Protein AF-A0A934B5C8-F1 (afdb_monomer_lite)

Sequence (160 aa):
MQNVRDNTGFSLVELMMVIVLINILAAVGITVYVGVQEKARRAGMTEIAVGSKSELQHWLQSSLSSNKNLREIDTNLNGNVEGSDAENGVLYNNIAVRYTAGRNTVYGDKSPWFNIPLWNLNDPPIPGTISLTQPAPSKLKVVATGKNGEIITQYDISVY

pLDDT: mean 92.24, std 7.94, range [50.31, 98.0]

Radius of gyration: 25.9 Å; chains: 1; bounding box: 62×53×69 Å

Structure (mmCIF, N/CA/C/O backbone):
data_AF-A0A934B5C8-F1
#
_entry.id   AF-A0A934B5C8-F1
#
loop_
_atom_site.group_PDB
_atom_site.id
_atom_site.type_symbol
_atom_site.label_atom_id
_atom_site.label_alt_id
_atom_site.label_comp_id
_atom_site.label_asym_id
_atom_site.label_entity_id
_atom_site.label_seq_id
_atom_site.pdbx_PDB_ins_code
_atom_site.Cartn_x
_atom_site.Cartn_y
_atom_site.Cartn_z
_atom_site.occupancy
_atom_site.B_iso_or_equiv
_atom_site.auth_seq_id
_atom_site.auth_comp_id
_atom_site.auth_asym_id
_atom_site.auth_atom_id
_atom_site.pdbx_PDB_model_num
ATOM 1 N N . MET A 1 1 ? -40.054 -39.435 44.973 1.00 50.31 1 MET A N 1
ATOM 2 C CA . MET A 1 1 ? -38.821 -38.667 44.697 1.00 50.31 1 MET A CA 1
ATOM 3 C C . MET A 1 1 ? -39.254 -37.288 44.222 1.00 50.31 1 MET A C 1
ATOM 5 O O . MET A 1 1 ? -39.885 -37.204 43.178 1.00 50.31 1 MET A O 1
ATOM 9 N N . GLN A 1 2 ? -39.073 -36.250 45.041 1.00 53.19 2 GLN A N 1
ATOM 10 C CA . GLN A 1 2 ? -39.579 -34.900 44.769 1.00 53.19 2 GLN A CA 1
ATOM 11 C C . GLN A 1 2 ? -38.451 -34.070 44.143 1.00 53.19 2 GLN A C 1
ATOM 13 O O . GLN A 1 2 ? -37.404 -33.900 44.758 1.00 53.19 2 GLN A O 1
ATOM 18 N N . ASN A 1 3 ? -38.646 -33.607 42.906 1.00 62.44 3 ASN A N 1
ATOM 19 C CA . ASN A 1 3 ? -37.719 -32.702 42.226 1.00 62.44 3 ASN A CA 1
ATOM 20 C C . ASN A 1 3 ? -37.845 -31.304 42.842 1.00 62.44 3 ASN A C 1
ATOM 22 O O . ASN A 1 3 ? -38.816 -30.597 42.570 1.00 62.44 3 ASN A O 1
ATOM 26 N N . VAL A 1 4 ? -36.871 -30.908 43.658 1.00 65.94 4 VAL A N 1
ATOM 27 C CA . VAL A 1 4 ? -36.697 -29.516 44.080 1.00 65.94 4 VAL A CA 1
ATOM 28 C C . VAL A 1 4 ? -36.069 -28.775 42.900 1.00 65.94 4 VAL A C 1
ATOM 30 O O . VAL A 1 4 ? -34.925 -29.031 42.538 1.00 65.94 4 VAL A O 1
ATOM 33 N N . ARG A 1 5 ? -36.848 -27.925 42.227 1.00 67.12 5 ARG A N 1
ATOM 34 C CA . ARG A 1 5 ? -36.319 -26.962 41.255 1.00 67.12 5 ARG A CA 1
ATOM 35 C C . ARG A 1 5 ? -35.975 -25.692 42.025 1.00 67.12 5 ARG A C 1
ATOM 37 O O . ARG A 1 5 ? -36.886 -25.031 42.520 1.00 67.12 5 ARG A O 1
ATOM 44 N N . ASP A 1 6 ? -34.688 -25.377 42.126 1.00 63.94 6 ASP A N 1
ATOM 45 C CA . ASP A 1 6 ? -34.203 -24.127 42.712 1.00 63.94 6 ASP A CA 1
ATOM 46 C C . ASP A 1 6 ? -34.668 -22.943 41.852 1.00 63.94 6 ASP A C 1
ATOM 48 O O . ASP A 1 6 ? -34.158 -22.682 40.765 1.00 63.94 6 ASP A O 1
ATOM 52 N N . ASN A 1 7 ? -35.695 -22.241 42.332 1.00 61.53 7 ASN A N 1
ATOM 53 C CA . ASN A 1 7 ? -36.304 -21.073 41.691 1.00 61.53 7 ASN A CA 1
ATOM 54 C C . ASN A 1 7 ? -35.561 -19.775 42.078 1.00 61.53 7 ASN A C 1
ATOM 56 O O . ASN A 1 7 ? -36.172 -18.768 42.435 1.00 61.53 7 ASN A O 1
ATOM 60 N N . THR A 1 8 ? -34.228 -19.787 42.042 1.00 73.31 8 THR A N 1
ATOM 61 C CA . THR A 1 8 ? -33.406 -18.590 42.277 1.00 73.31 8 THR A CA 1
ATOM 62 C C . THR A 1 8 ? -33.303 -17.776 40.986 1.00 73.31 8 THR A C 1
ATOM 64 O O . THR A 1 8 ? -32.409 -17.992 40.169 1.00 73.31 8 THR A O 1
ATOM 67 N N . GLY A 1 9 ? -34.256 -16.867 40.772 1.00 74.62 9 GLY A N 1
ATOM 68 C CA . GLY A 1 9 ? -34.188 -15.855 39.715 1.00 74.62 9 GLY A CA 1
ATOM 69 C C . GLY A 1 9 ? -33.333 -14.652 40.129 1.00 74.62 9 GLY A C 1
ATOM 70 O O . GLY A 1 9 ? -33.207 -14.355 41.314 1.00 74.62 9 GLY A O 1
ATOM 71 N N . PHE A 1 10 ? -32.760 -13.956 39.146 1.00 78.62 10 PHE A N 1
ATOM 72 C CA . PHE A 1 10 ? -32.003 -12.716 39.352 1.00 78.62 10 PHE A CA 1
ATOM 73 C C . PHE A 1 10 ? -32.953 -11.556 39.697 1.00 78.62 10 PHE A C 1
ATOM 75 O O . PHE A 1 10 ? -34.032 -11.453 39.104 1.00 78.62 10 PHE A O 1
ATOM 82 N N . SER A 1 11 ? -32.575 -10.670 40.623 1.00 91.25 11 SER A N 1
ATOM 83 C CA . SER A 1 11 ? -33.389 -9.492 40.944 1.00 91.25 11 SER A CA 1
ATOM 84 C C . SER A 1 11 ? -33.392 -8.495 39.786 1.00 91.25 11 SER A C 1
ATOM 86 O O . SER A 1 11 ? -32.379 -8.261 39.123 1.00 91.25 11 SER A O 1
ATOM 88 N N . LEU A 1 12 ? -34.531 -7.832 39.574 1.00 91.88 12 LEU A N 1
ATOM 89 C CA . LEU A 1 12 ? -34.660 -6.769 38.576 1.00 91.88 12 LEU A CA 1
ATOM 90 C C . LEU A 1 12 ? -33.669 -5.625 38.848 1.00 91.88 12 LEU A C 1
ATOM 92 O O . LEU A 1 12 ? -33.081 -5.080 37.915 1.00 91.88 12 LEU A O 1
ATOM 96 N N . VAL A 1 13 ? -33.429 -5.307 40.123 1.00 94.06 13 VAL A N 1
ATOM 97 C CA . VAL A 1 13 ? -32.463 -4.272 40.522 1.00 94.06 13 VAL A CA 1
ATOM 98 C C . VAL A 1 13 ? -31.025 -4.713 40.239 1.00 94.06 13 VAL A C 1
ATOM 100 O O . VAL A 1 13 ? -30.228 -3.901 39.770 1.00 94.06 13 VAL A O 1
ATOM 103 N N . GLU A 1 14 ? -30.695 -5.990 40.461 1.00 93.00 14 GLU A N 1
ATOM 104 C CA . GLU A 1 14 ? -29.363 -6.520 40.135 1.00 93.00 14 GLU A CA 1
ATOM 105 C C . GLU A 1 14 ? -29.098 -6.431 38.631 1.00 93.00 14 GLU A C 1
ATOM 107 O O . GLU A 1 14 ? -28.041 -5.962 38.212 1.00 93.00 14 GLU A O 1
ATOM 112 N N . LEU A 1 15 ? -30.083 -6.791 37.807 1.00 92.38 15 LEU A N 1
ATOM 113 C CA . LEU A 1 15 ? -29.959 -6.678 36.357 1.00 92.38 15 LEU A CA 1
ATOM 114 C C . LEU A 1 15 ? -29.791 -5.217 35.908 1.00 92.38 15 LEU A C 1
ATOM 116 O O . LEU A 1 15 ? -28.948 -4.920 35.060 1.00 92.38 15 LEU A O 1
ATOM 120 N N . MET A 1 16 ? -30.557 -4.293 36.492 1.00 93.88 16 MET A N 1
ATOM 121 C CA . MET A 1 16 ? -30.465 -2.868 36.164 1.00 93.88 16 MET A CA 1
ATOM 122 C C . MET A 1 16 ? -29.092 -2.280 36.493 1.00 93.88 16 MET A C 1
ATOM 124 O O . MET A 1 16 ? -28.524 -1.562 35.669 1.00 93.88 16 MET A O 1
ATOM 128 N N . MET A 1 17 ? -28.529 -2.603 37.660 1.00 94.88 17 MET A N 1
ATOM 129 C CA . MET A 1 17 ? -27.207 -2.110 38.047 1.00 94.88 17 MET A CA 1
ATOM 130 C C . MET A 1 17 ? -26.115 -2.632 37.101 1.00 94.88 17 MET A C 1
ATOM 132 O O . MET A 1 17 ? -25.264 -1.858 36.661 1.00 94.88 17 MET A O 1
ATOM 136 N N . VAL A 1 18 ? -26.177 -3.911 36.716 1.00 96.25 18 VAL A N 1
ATOM 137 C CA . VAL A 1 18 ? -25.220 -4.519 35.775 1.00 96.25 18 VAL A CA 1
ATOM 138 C C . VAL A 1 18 ? -25.255 -3.823 34.414 1.00 96.25 18 VAL A C 1
ATOM 140 O O . VAL A 1 18 ? -24.204 -3.479 33.875 1.00 96.25 18 VAL A O 1
ATOM 143 N N . ILE A 1 19 ? -26.447 -3.554 33.876 1.00 96.31 19 ILE A N 1
ATOM 144 C CA . ILE A 1 19 ? -26.590 -2.863 32.587 1.00 96.31 19 ILE A CA 1
ATOM 145 C C . ILE A 1 19 ? -26.004 -1.449 32.661 1.00 96.31 19 ILE A C 1
ATOM 147 O O . ILE A 1 19 ? -25.286 -1.035 31.751 1.00 96.31 19 ILE A O 1
ATOM 151 N N . VAL A 1 20 ? -26.256 -0.715 33.752 1.00 97.50 20 VAL A N 1
ATOM 152 C CA . VAL A 1 20 ? -25.694 0.631 33.950 1.00 97.50 20 VAL A CA 1
ATOM 153 C C . VAL A 1 20 ? -24.165 0.593 33.954 1.00 97.50 20 VAL A C 1
ATOM 155 O O . VAL A 1 20 ? -23.535 1.397 33.267 1.00 97.50 20 VAL A O 1
ATOM 158 N N . LEU A 1 21 ? -23.561 -0.362 34.664 1.00 97.38 21 LEU A N 1
ATOM 159 C CA . LEU A 1 21 ? -22.105 -0.500 34.709 1.00 97.38 21 LEU A CA 1
ATOM 160 C C . LEU A 1 21 ? -21.513 -0.867 33.340 1.00 97.38 21 LEU A C 1
ATOM 162 O O . LEU A 1 21 ? -20.541 -0.243 32.911 1.00 97.38 21 LEU A O 1
ATOM 166 N N . ILE A 1 22 ? -22.114 -1.823 32.622 1.00 97.44 22 ILE A N 1
ATOM 167 C CA . ILE A 1 22 ? -21.650 -2.220 31.283 1.00 97.44 22 ILE A CA 1
ATOM 168 C C . ILE A 1 22 ? -21.761 -1.051 30.301 1.00 97.44 22 ILE A C 1
ATOM 170 O O . ILE A 1 22 ? -20.843 -0.844 29.515 1.00 97.44 22 ILE A O 1
ATOM 174 N N . ASN A 1 23 ? -22.823 -0.245 30.367 1.00 98.00 23 ASN A N 1
ATOM 175 C CA . ASN A 1 23 ? -22.993 0.902 29.473 1.00 98.00 23 ASN A CA 1
ATOM 176 C C . ASN A 1 23 ? -21.907 1.969 29.672 1.00 98.00 23 ASN A C 1
ATOM 178 O O . ASN A 1 23 ? -21.393 2.513 28.693 1.00 98.00 23 ASN A O 1
ATOM 182 N N . ILE A 1 24 ? -21.515 2.240 30.921 1.00 96.69 24 ILE A N 1
ATOM 183 C CA . ILE A 1 24 ? -20.424 3.178 31.221 1.00 96.69 24 ILE A CA 1
ATOM 184 C C . ILE A 1 24 ? -19.088 2.621 30.707 1.00 96.69 24 ILE A C 1
ATOM 186 O O . ILE A 1 24 ? -18.335 3.334 30.041 1.00 96.69 24 ILE A O 1
ATOM 190 N N . LEU A 1 25 ? -18.807 1.338 30.959 1.00 97.62 25 LEU A N 1
ATOM 191 C CA . LEU A 1 25 ? -17.573 0.694 30.496 1.00 97.62 25 LEU A CA 1
ATOM 192 C C . LEU A 1 25 ? -17.501 0.615 28.966 1.00 97.62 25 LEU A C 1
ATOM 194 O O . LEU A 1 25 ? -16.452 0.894 28.384 1.00 97.62 25 LEU A O 1
ATOM 198 N N . ALA A 1 26 ? -18.610 0.285 28.306 1.00 97.38 26 ALA A N 1
ATOM 199 C CA . ALA A 1 26 ? -18.692 0.201 26.855 1.00 97.38 26 ALA A CA 1
ATOM 200 C C . ALA A 1 26 ? -18.428 1.561 26.199 1.00 97.38 26 ALA A C 1
ATOM 202 O O . ALA A 1 26 ? -17.681 1.625 25.225 1.00 97.38 26 ALA A O 1
ATOM 203 N N . 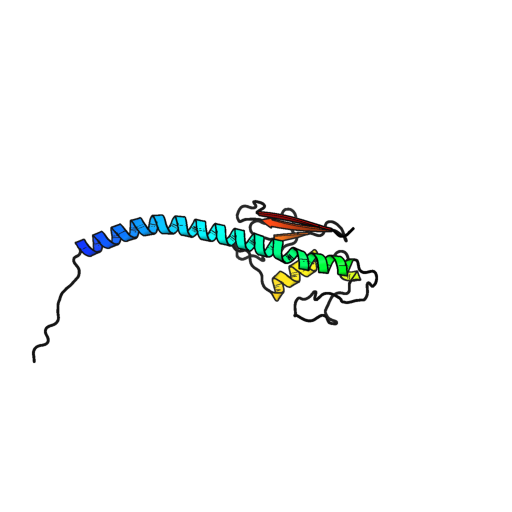ALA A 1 27 ? -18.963 2.655 26.751 1.00 96.38 27 ALA A N 1
ATOM 204 C CA . ALA A 1 27 ? -18.737 3.996 26.213 1.00 96.38 27 ALA A CA 1
ATOM 205 C C . ALA A 1 27 ? -17.241 4.365 26.170 1.00 96.38 27 ALA A C 1
ATOM 207 O O . ALA A 1 27 ? -16.743 4.845 25.148 1.00 96.38 27 ALA A O 1
ATOM 208 N N . VAL A 1 28 ? -16.499 4.082 27.246 1.00 96.38 28 VAL A N 1
ATOM 209 C CA . VAL A 1 28 ? -15.045 4.316 27.289 1.00 96.38 28 VAL A CA 1
ATOM 210 C C . VAL A 1 28 ? -14.310 3.326 26.382 1.00 96.38 28 VAL A C 1
ATOM 212 O O . VAL A 1 28 ? -13.445 3.725 25.603 1.00 96.38 28 VAL A O 1
ATOM 215 N N . GLY A 1 29 ? -14.693 2.049 26.418 1.00 97.25 29 GLY A N 1
ATOM 216 C CA . GLY A 1 29 ? -14.073 0.997 25.614 1.00 97.25 29 GLY A CA 1
ATOM 217 C C . GLY A 1 29 ? -14.159 1.252 24.107 1.00 97.25 29 GLY A C 1
ATOM 218 O O . GLY A 1 29 ? -13.167 1.073 23.403 1.00 97.25 29 GLY A O 1
ATOM 219 N N . ILE A 1 30 ? -15.304 1.730 23.608 1.00 96.25 30 ILE A N 1
ATOM 220 C CA . ILE A 1 30 ? -15.520 1.992 22.176 1.00 96.25 30 ILE A CA 1
ATOM 221 C C . ILE A 1 30 ? -14.565 3.074 21.658 1.00 96.25 30 ILE A C 1
ATOM 223 O O . ILE A 1 30 ? -13.960 2.902 20.600 1.00 96.25 30 ILE A O 1
ATOM 227 N N . THR A 1 31 ? -14.389 4.175 22.393 1.00 94.94 31 THR A N 1
ATOM 228 C CA . THR A 1 31 ? -13.531 5.285 21.935 1.00 94.94 31 THR A CA 1
ATOM 229 C C . THR A 1 31 ? -12.058 4.877 21.874 1.00 94.94 31 THR A C 1
ATOM 231 O O . THR A 1 31 ? -11.385 5.134 20.872 1.00 94.94 31 THR A O 1
ATOM 234 N N . VAL A 1 32 ? -11.576 4.159 22.894 1.00 97.62 32 VAL A N 1
ATOM 235 C CA . VAL A 1 32 ? -10.214 3.606 22.926 1.00 97.62 32 VAL A CA 1
ATOM 236 C C . VAL A 1 32 ? -10.013 2.605 21.792 1.00 97.62 32 VAL A C 1
ATOM 238 O O . VAL A 1 32 ? -9.014 2.676 21.075 1.00 97.62 32 VAL A O 1
ATOM 241 N N . TYR A 1 33 ? -10.974 1.704 21.588 1.00 96.69 33 TYR A N 1
ATOM 242 C CA . TYR A 1 33 ? -10.905 0.692 20.543 1.00 96.69 33 TYR A CA 1
ATOM 243 C C . TYR A 1 33 ? -10.783 1.309 19.144 1.00 96.69 33 TYR A C 1
ATOM 245 O O . TYR A 1 33 ? -9.910 0.910 18.372 1.00 96.69 33 TYR A O 1
ATOM 253 N N . VAL A 1 34 ? -11.585 2.333 18.831 1.00 95.56 34 VAL A N 1
ATOM 254 C CA . VAL A 1 34 ? -11.502 3.052 17.548 1.00 95.56 34 VAL A CA 1
ATOM 255 C C . VAL A 1 34 ? -10.131 3.713 17.365 1.00 95.56 34 VAL A C 1
ATOM 257 O O . VAL A 1 34 ? -9.546 3.610 16.286 1.00 95.56 34 VAL A O 1
ATOM 260 N N . GLY A 1 35 ? -9.579 4.334 18.412 1.00 95.19 35 GLY A N 1
ATOM 261 C CA . GLY A 1 35 ? -8.243 4.935 18.364 1.00 95.19 35 GLY A CA 1
ATOM 262 C C . GLY A 1 35 ? -7.129 3.913 18.110 1.00 95.19 35 GLY A C 1
ATOM 263 O O . GLY A 1 35 ? -6.240 4.151 17.289 1.00 95.19 35 GLY A O 1
ATOM 264 N N . VAL A 1 36 ? -7.196 2.748 18.762 1.00 97.12 36 VAL A N 1
ATOM 265 C CA . VAL A 1 36 ? -6.235 1.651 18.555 1.00 97.12 36 VAL A CA 1
ATOM 266 C C . VAL A 1 36 ? -6.339 1.089 17.138 1.00 97.12 36 VAL A C 1
ATOM 268 O O . VAL A 1 36 ? -5.308 0.897 16.493 1.00 97.12 36 VAL A O 1
ATOM 271 N N . GLN A 1 37 ? -7.554 0.882 16.618 1.00 96.06 37 GLN A N 1
ATOM 272 C CA . GLN A 1 37 ? -7.739 0.443 15.234 1.00 96.06 37 GLN A CA 1
ATOM 273 C C . GLN A 1 37 ? -7.141 1.438 14.235 1.00 96.06 37 GLN A C 1
ATOM 275 O O . GLN A 1 37 ? -6.459 1.033 13.298 1.00 96.06 37 GLN A O 1
ATOM 280 N N . GLU A 1 38 ? -7.381 2.737 14.422 1.00 95.19 38 GLU A N 1
ATOM 281 C CA . GLU A 1 38 ? -6.855 3.769 13.528 1.00 95.19 38 GLU A CA 1
ATOM 282 C C . GLU A 1 38 ? -5.323 3.801 13.545 1.00 95.19 38 GLU A C 1
ATOM 284 O O . GLU A 1 38 ? -4.687 3.829 12.490 1.00 95.19 38 GLU A O 1
ATOM 289 N N . LYS A 1 39 ? -4.717 3.704 14.733 1.00 95.44 39 LYS A N 1
ATOM 290 C CA . LYS A 1 39 ? -3.261 3.605 14.878 1.00 95.44 39 LYS A CA 1
ATOM 291 C C . LYS A 1 39 ? -2.702 2.363 14.179 1.00 95.44 39 LYS A C 1
ATOM 293 O O . LYS A 1 39 ? -1.689 2.468 13.491 1.00 95.44 39 LYS A O 1
ATOM 298 N N . ALA A 1 40 ? -3.360 1.212 14.323 1.00 96.38 40 ALA A N 1
ATOM 299 C CA . ALA A 1 40 ? -2.943 -0.033 13.684 1.00 96.38 40 ALA A CA 1
ATOM 300 C C . ALA A 1 40 ? -3.032 0.047 12.151 1.00 96.38 40 ALA A C 1
ATOM 302 O O . ALA A 1 40 ? -2.082 -0.329 11.469 1.00 96.38 40 ALA A O 1
ATOM 303 N N . ARG A 1 41 ? -4.121 0.609 11.602 1.00 96.12 41 ARG A N 1
ATOM 304 C CA . ARG A 1 41 ? -4.274 0.831 10.152 1.00 96.12 41 ARG A CA 1
ATOM 305 C C . ARG A 1 41 ? -3.156 1.710 9.589 1.00 96.12 41 ARG A C 1
ATOM 307 O O . ARG A 1 41 ? -2.583 1.377 8.556 1.00 96.12 41 ARG A O 1
ATOM 314 N N . ARG A 1 42 ? -2.813 2.803 10.281 1.00 96.31 42 ARG A N 1
ATOM 315 C CA . ARG A 1 42 ? -1.712 3.697 9.880 1.00 96.31 42 ARG A CA 1
ATOM 316 C C . ARG A 1 42 ? -0.356 3.004 9.931 1.00 96.31 42 ARG A C 1
ATOM 318 O O . ARG A 1 42 ? 0.416 3.141 8.992 1.00 96.31 42 ARG A O 1
ATOM 325 N N . ALA A 1 43 ? -0.087 2.249 10.994 1.00 95.88 43 ALA A N 1
ATOM 326 C CA . ALA A 1 43 ? 1.158 1.498 11.127 1.00 95.88 43 ALA A CA 1
ATOM 327 C C . ALA A 1 43 ? 1.312 0.458 10.007 1.00 95.88 43 ALA A C 1
ATOM 329 O O . ALA A 1 43 ? 2.352 0.428 9.356 1.00 95.88 43 ALA A O 1
ATOM 330 N N . GLY A 1 44 ? 0.256 -0.313 9.719 1.00 95.50 44 GLY A N 1
ATOM 331 C CA . GLY A 1 44 ? 0.254 -1.268 8.608 1.00 95.50 44 GLY A CA 1
ATOM 332 C C . GLY A 1 44 ? 0.446 -0.589 7.250 1.00 95.50 44 GLY A C 1
ATOM 333 O O . GLY A 1 44 ? 1.193 -1.083 6.414 1.00 95.50 44 GLY A O 1
ATOM 334 N N . MET A 1 45 ? -0.152 0.589 7.043 1.00 95.44 45 MET A N 1
ATOM 335 C CA . MET A 1 45 ? 0.061 1.374 5.823 1.00 95.44 45 MET A CA 1
ATOM 336 C C . MET A 1 45 ? 1.531 1.787 5.652 1.00 95.44 45 MET A C 1
ATOM 338 O O . MET A 1 45 ? 2.098 1.633 4.572 1.00 95.44 45 MET A O 1
ATOM 342 N N . THR A 1 46 ? 2.160 2.292 6.717 1.00 96.12 46 THR A N 1
ATOM 343 C CA . THR A 1 46 ? 3.587 2.639 6.711 1.00 96.12 46 THR A CA 1
ATOM 344 C C . THR A 1 46 ? 4.461 1.418 6.446 1.00 96.12 46 THR A C 1
ATOM 346 O O . THR A 1 46 ? 5.401 1.512 5.663 1.00 96.12 46 THR A O 1
ATOM 349 N N . GLU A 1 47 ? 4.154 0.280 7.066 1.00 95.88 47 GLU A N 1
ATOM 350 C CA . GLU A 1 47 ? 4.907 -0.962 6.892 1.00 95.88 47 GLU A CA 1
ATOM 351 C C . GLU A 1 47 ? 4.846 -1.467 5.449 1.00 95.88 47 GLU A C 1
ATOM 353 O O . GLU A 1 47 ? 5.889 -1.754 4.868 1.00 95.88 47 GLU A O 1
ATOM 358 N N . ILE A 1 48 ? 3.658 -1.501 4.838 1.00 95.06 48 ILE A N 1
ATOM 359 C CA . ILE A 1 48 ? 3.500 -1.918 3.438 1.00 95.06 48 ILE A CA 1
ATOM 360 C C . ILE A 1 48 ? 4.252 -0.963 2.507 1.00 95.06 48 ILE A C 1
ATOM 362 O O . ILE A 1 48 ? 4.984 -1.411 1.622 1.00 95.06 48 ILE A O 1
ATOM 366 N N . ALA A 1 49 ? 4.116 0.350 2.722 1.00 95.56 49 ALA A N 1
ATOM 367 C CA . ALA A 1 49 ? 4.813 1.343 1.917 1.00 95.56 49 ALA A CA 1
ATOM 368 C C . ALA A 1 49 ? 6.333 1.165 2.031 1.00 95.56 49 ALA A C 1
ATOM 370 O O . ALA A 1 49 ? 6.997 0.918 1.033 1.00 95.56 49 ALA A O 1
ATOM 371 N N . VAL A 1 50 ? 6.900 1.205 3.238 1.00 95.50 50 VAL A N 1
ATOM 372 C CA . VAL A 1 50 ? 8.352 1.073 3.446 1.00 95.50 50 VAL A CA 1
ATOM 373 C C . VAL A 1 50 ? 8.871 -0.300 3.004 1.00 95.50 50 VAL A C 1
ATOM 375 O O . VAL A 1 50 ? 9.951 -0.378 2.418 1.00 95.50 50 VAL A O 1
ATOM 378 N N . GLY A 1 51 ? 8.101 -1.366 3.226 1.00 94.44 51 GLY A N 1
ATOM 379 C CA . GLY A 1 51 ? 8.439 -2.730 2.819 1.00 94.44 51 GLY A CA 1
ATOM 380 C C . GLY A 1 51 ? 8.548 -2.899 1.303 1.00 94.44 51 GLY A C 1
ATOM 381 O O . GLY A 1 51 ? 9.407 -3.641 0.835 1.00 94.44 51 GLY A O 1
ATOM 382 N N . SER A 1 52 ? 7.765 -2.147 0.523 1.00 94.62 52 SER A N 1
ATOM 383 C CA . SER A 1 52 ? 7.838 -2.174 -0.946 1.00 94.62 52 SER A CA 1
ATOM 384 C C . SER A 1 52 ? 9.110 -1.536 -1.522 1.00 94.62 52 SER A C 1
ATOM 386 O O . SER A 1 52 ? 9.401 -1.681 -2.708 1.00 94.62 52 SER A O 1
ATOM 388 N N . LYS A 1 53 ? 9.894 -0.813 -0.711 1.00 95.00 53 LYS A N 1
ATOM 389 C CA . LYS A 1 53 ? 11.035 -0.027 -1.197 1.00 95.00 53 LYS A CA 1
ATOM 390 C C . LYS A 1 53 ? 12.114 -0.879 -1.867 1.00 95.00 53 LYS A C 1
ATOM 392 O O . LYS A 1 53 ? 12.597 -0.500 -2.930 1.00 95.00 53 LYS A O 1
ATOM 397 N N . SER A 1 54 ? 12.510 -1.993 -1.252 1.00 94.19 54 SER A N 1
ATOM 398 C CA . SER A 1 54 ? 13.547 -2.877 -1.804 1.00 94.19 54 SER A CA 1
ATOM 399 C C . SER A 1 54 ? 13.083 -3.542 -3.098 1.00 94.19 54 SER A C 1
ATOM 401 O O . SER A 1 54 ? 13.833 -3.594 -4.069 1.00 94.19 54 SER A O 1
ATOM 403 N N . GLU A 1 55 ? 11.825 -3.975 -3.135 1.00 93.38 55 GLU A N 1
ATOM 404 C CA . GLU A 1 55 ? 11.194 -4.546 -4.320 1.00 93.38 55 GLU A CA 1
ATOM 405 C C . GLU A 1 55 ? 11.181 -3.530 -5.470 1.00 93.38 55 GLU A C 1
ATOM 407 O O . GLU A 1 55 ? 11.747 -3.785 -6.529 1.00 93.38 55 GLU A O 1
ATOM 412 N N . LEU A 1 56 ? 10.647 -2.328 -5.243 1.00 95.31 56 LEU A N 1
ATOM 413 C CA . LEU A 1 56 ? 10.616 -1.266 -6.251 1.00 95.31 56 LEU A CA 1
ATOM 414 C C . LEU A 1 56 ? 12.019 -0.838 -6.707 1.00 95.31 56 LEU A C 1
ATOM 416 O O . LEU A 1 56 ? 12.204 -0.477 -7.869 1.00 95.31 56 LEU A O 1
ATOM 420 N N . GLN A 1 57 ? 13.021 -0.907 -5.827 1.00 94.44 57 GLN A N 1
ATOM 421 C CA . GLN A 1 57 ? 14.414 -0.661 -6.194 1.00 94.44 57 GLN A CA 1
ATOM 422 C C . GLN A 1 57 ? 14.961 -1.747 -7.133 1.00 94.44 57 GLN A C 1
ATOM 424 O O . GLN A 1 57 ? 15.666 -1.416 -8.086 1.00 94.44 57 GLN A O 1
ATOM 429 N N . HIS A 1 58 ? 14.614 -3.019 -6.922 1.00 92.88 58 HIS A N 1
ATOM 430 C CA . HIS A 1 58 ? 14.980 -4.100 -7.844 1.00 92.88 58 HIS A CA 1
ATOM 431 C C . HIS A 1 58 ? 14.292 -3.949 -9.207 1.00 92.88 58 HIS A C 1
ATOM 433 O O . HIS A 1 58 ? 14.950 -4.081 -10.239 1.00 92.88 58 HIS A O 1
ATOM 439 N N . TRP A 1 59 ? 13.003 -3.592 -9.222 1.00 94.50 59 TRP A N 1
ATOM 440 C CA . TRP A 1 59 ? 12.270 -3.303 -10.460 1.00 94.50 59 TRP A CA 1
ATOM 441 C C . TRP A 1 59 ? 12.913 -2.151 -11.242 1.00 94.50 59 TRP A C 1
ATOM 443 O O . TRP A 1 59 ? 13.079 -2.235 -12.459 1.00 94.50 59 TRP A O 1
ATOM 453 N N . LEU A 1 60 ? 13.322 -1.090 -10.542 1.00 95.00 60 LEU A N 1
ATOM 454 C CA . LEU A 1 60 ? 13.987 0.058 -11.151 1.00 95.00 60 LEU A CA 1
ATOM 455 C C . LEU A 1 60 ? 15.370 -0.292 -11.707 1.00 95.00 60 LEU A C 1
ATOM 457 O O . LEU A 1 60 ? 15.704 0.129 -12.811 1.00 95.00 60 LEU A O 1
ATOM 461 N N . GLN A 1 61 ? 16.153 -1.093 -10.985 1.00 93.81 61 GLN A N 1
ATOM 462 C CA . GLN A 1 61 ? 17.469 -1.534 -11.447 1.00 93.81 61 GLN A CA 1
ATOM 463 C C . GLN A 1 61 ? 17.371 -2.406 -12.704 1.00 93.81 61 GLN A C 1
ATOM 465 O O . GLN A 1 61 ? 18.102 -2.181 -13.667 1.00 93.81 61 GLN A O 1
ATOM 470 N N . SER A 1 62 ? 16.446 -3.366 -12.716 1.00 93.31 62 SER A N 1
ATOM 471 C CA . SER A 1 62 ? 16.200 -4.239 -13.869 1.00 93.31 62 SER A CA 1
ATOM 472 C C . SER A 1 62 ? 15.739 -3.441 -15.095 1.00 93.31 62 SER A C 1
ATOM 474 O O . SER A 1 62 ? 16.269 -3.597 -16.193 1.00 93.31 62 SER A O 1
ATOM 476 N N . SER A 1 63 ? 14.841 -2.478 -14.891 1.00 94.50 63 SER A N 1
ATOM 477 C CA . SER A 1 63 ? 14.374 -1.541 -15.918 1.00 94.50 63 SER A CA 1
ATOM 478 C C . SER A 1 63 ? 15.497 -0.712 -16.569 1.00 94.50 63 SER A C 1
ATOM 480 O O . SER A 1 63 ? 15.399 -0.323 -17.735 1.00 94.50 63 SER A O 1
ATOM 482 N N . LEU A 1 64 ? 16.578 -0.442 -15.831 1.00 92.75 64 LEU A N 1
ATOM 483 C CA . LEU A 1 64 ? 17.746 0.309 -16.305 1.00 92.75 64 LEU A CA 1
ATOM 484 C C . LEU A 1 64 ? 18.892 -0.587 -16.802 1.00 92.75 64 LEU A C 1
ATOM 486 O O . LEU A 1 64 ? 19.931 -0.071 -17.219 1.00 92.75 64 LEU A O 1
ATOM 490 N N . SER A 1 65 ? 18.717 -1.910 -16.780 1.00 92.06 65 SER A N 1
ATOM 491 C CA . SER A 1 65 ? 19.709 -2.869 -17.264 1.00 92.06 65 SER A CA 1
ATOM 492 C C . SER A 1 65 ? 20.073 -2.606 -18.730 1.00 92.06 65 SER A C 1
ATOM 494 O O . SER A 1 65 ? 19.227 -2.276 -19.568 1.00 92.06 65 SER A O 1
ATOM 496 N N . SER A 1 66 ? 21.353 -2.781 -19.066 1.00 91.12 66 SER A N 1
ATOM 497 C CA . SER A 1 66 ? 21.851 -2.627 -20.439 1.00 91.12 66 SER A CA 1
ATOM 498 C C . SER A 1 66 ? 21.252 -3.665 -21.391 1.00 91.12 66 SER A C 1
ATOM 500 O O . SER A 1 66 ? 21.038 -3.384 -22.573 1.00 91.12 66 SER A O 1
ATOM 502 N N . ASN A 1 67 ? 20.927 -4.850 -20.872 1.00 92.44 67 ASN A N 1
ATOM 503 C CA . ASN A 1 67 ? 20.328 -5.936 -21.631 1.00 92.44 67 ASN A CA 1
ATOM 504 C C . ASN A 1 67 ? 18.799 -5.840 -21.582 1.00 92.44 67 ASN A C 1
ATOM 506 O O . ASN A 1 67 ? 18.138 -6.424 -20.725 1.00 92.44 67 ASN A O 1
ATOM 510 N N . LYS A 1 68 ? 18.231 -5.111 -22.545 1.00 92.25 68 LYS A N 1
ATOM 511 C CA . LYS A 1 68 ? 16.793 -4.795 -22.590 1.00 92.25 68 LYS A CA 1
ATOM 512 C C . LYS A 1 68 ? 15.868 -5.988 -22.847 1.00 92.25 68 LYS A C 1
ATOM 514 O O . LYS A 1 68 ? 14.691 -5.883 -22.530 1.00 92.25 68 LYS A O 1
ATOM 519 N N . ASN A 1 69 ? 16.390 -7.084 -23.396 1.00 93.81 69 ASN A N 1
ATOM 520 C CA . ASN A 1 69 ? 15.602 -8.263 -23.782 1.00 93.81 69 ASN A CA 1
ATOM 521 C C . ASN A 1 69 ? 15.553 -9.337 -22.679 1.00 93.81 69 ASN A C 1
ATOM 523 O O . ASN A 1 69 ? 14.953 -10.395 -22.867 1.00 93.81 69 ASN A O 1
ATOM 527 N N . LEU A 1 70 ? 16.235 -9.110 -21.551 1.00 93.12 70 LEU A N 1
ATOM 528 C CA . LEU A 1 70 ? 16.187 -10.028 -20.417 1.00 93.12 70 LEU A CA 1
ATOM 529 C C . LEU A 1 70 ? 14.903 -9.821 -19.616 1.00 93.12 70 LEU A C 1
ATOM 531 O O . LEU A 1 70 ? 14.339 -8.728 -19.593 1.00 93.12 70 LEU A O 1
ATOM 535 N N . ARG A 1 71 ? 14.468 -10.898 -18.964 1.00 93.75 71 ARG A N 1
ATOM 536 C CA . ARG A 1 71 ? 13.410 -10.907 -17.955 1.00 93.75 71 ARG A CA 1
ATOM 537 C C . ARG A 1 71 ? 14.079 -11.252 -16.637 1.00 93.75 71 ARG A C 1
ATOM 539 O O . ARG A 1 71 ? 14.542 -12.376 -16.466 1.00 93.75 71 ARG A O 1
ATOM 546 N N . GLU A 1 72 ? 14.222 -10.263 -15.768 1.00 91.75 72 GLU A N 1
ATOM 547 C CA . GLU A 1 72 ? 14.947 -10.419 -14.498 1.00 91.75 72 GLU A CA 1
ATOM 548 C C . GLU A 1 72 ? 14.014 -10.364 -13.284 1.00 91.75 72 GLU A C 1
ATOM 550 O O . GLU A 1 72 ? 14.393 -10.801 -12.200 1.00 91.75 72 GLU A O 1
ATOM 555 N N . ILE A 1 73 ? 12.804 -9.831 -13.464 1.00 93.06 73 ILE A N 1
ATOM 556 C CA . ILE A 1 73 ? 11.822 -9.593 -12.408 1.00 93.06 73 ILE A CA 1
ATOM 557 C C . ILE A 1 73 ? 10.511 -10.288 -12.769 1.00 93.06 73 ILE A C 1
ATOM 559 O O . ILE A 1 73 ? 10.098 -10.274 -13.927 1.00 93.06 73 ILE A O 1
ATOM 563 N N . ASP A 1 74 ? 9.855 -10.850 -11.756 1.00 92.19 74 ASP A N 1
ATOM 564 C CA . ASP A 1 74 ? 8.479 -11.334 -11.837 1.00 92.19 74 ASP A CA 1
ATOM 565 C C . ASP A 1 74 ? 7.534 -10.122 -11.841 1.00 92.19 74 ASP A C 1
ATOM 567 O O . ASP A 1 74 ? 7.327 -9.442 -10.833 1.00 92.19 74 ASP A O 1
ATOM 571 N N . THR A 1 75 ? 7.015 -9.802 -13.019 1.00 91.31 75 THR A N 1
ATOM 572 C CA . THR A 1 75 ? 6.195 -8.614 -13.272 1.00 91.31 75 THR A CA 1
ATOM 573 C C . THR A 1 75 ? 4.704 -8.888 -13.178 1.00 91.31 75 THR A C 1
ATOM 575 O O . THR A 1 75 ? 3.915 -7.939 -13.130 1.00 91.31 75 THR A O 1
ATOM 578 N N . ASN A 1 76 ? 4.310 -10.162 -13.181 1.00 88.88 76 ASN A N 1
ATOM 579 C CA . ASN A 1 76 ? 2.928 -10.584 -13.005 1.00 88.88 76 ASN A CA 1
ATOM 580 C C . ASN A 1 76 ? 2.648 -11.091 -11.575 1.00 88.88 76 ASN A C 1
ATOM 582 O O . ASN A 1 76 ? 1.484 -11.303 -11.252 1.00 88.88 76 ASN A O 1
ATOM 586 N N . LEU A 1 77 ? 3.676 -11.194 -10.725 1.00 88.81 77 LEU A N 1
ATOM 587 C CA . LEU A 1 77 ? 3.635 -11.611 -9.321 1.00 88.81 77 LEU A CA 1
ATOM 588 C C . LEU A 1 77 ? 3.120 -13.046 -9.122 1.00 88.81 77 LEU A C 1
ATOM 590 O O . LEU A 1 77 ? 2.493 -13.344 -8.102 1.00 88.81 77 LEU A O 1
ATOM 594 N N . ASN A 1 78 ? 3.345 -13.938 -10.091 1.00 87.69 78 ASN A N 1
ATOM 595 C CA . ASN A 1 78 ? 2.911 -15.335 -10.019 1.00 87.69 78 ASN A CA 1
ATOM 596 C C . ASN A 1 78 ? 3.908 -16.263 -9.294 1.00 87.69 78 ASN A C 1
ATOM 598 O O . ASN A 1 78 ? 3.602 -17.440 -9.084 1.00 87.69 78 ASN A O 1
ATOM 602 N N . GLY A 1 79 ? 5.071 -15.741 -8.892 1.00 89.31 79 GLY A N 1
ATOM 603 C CA . GLY A 1 79 ? 6.123 -16.456 -8.174 1.00 89.31 79 GLY A CA 1
ATOM 604 C C . GLY A 1 79 ? 7.232 -17.034 -9.058 1.00 89.31 79 GLY A C 1
ATOM 605 O O . GLY A 1 79 ? 8.150 -17.649 -8.517 1.00 89.31 79 GLY A O 1
ATOM 606 N N . ASN A 1 80 ? 7.181 -16.848 -10.380 1.00 91.56 80 ASN A N 1
ATOM 607 C CA . ASN A 1 80 ? 8.194 -17.312 -11.328 1.00 91.56 80 ASN A CA 1
ATOM 608 C C . ASN A 1 80 ? 8.615 -16.181 -12.275 1.00 91.56 80 ASN A C 1
ATOM 610 O O . ASN A 1 80 ? 7.833 -15.291 -12.569 1.00 91.56 80 ASN A O 1
ATOM 614 N N . VAL A 1 81 ? 9.849 -16.243 -12.786 1.00 92.81 81 VAL A N 1
ATOM 615 C CA . VAL A 1 81 ? 10.312 -15.352 -13.863 1.00 92.81 81 VAL A CA 1
ATOM 616 C C . VAL A 1 81 ? 10.311 -16.140 -15.167 1.00 92.81 81 VAL A C 1
ATOM 618 O O . VAL A 1 81 ? 11.138 -17.035 -15.360 1.00 92.81 81 VAL A O 1
ATOM 621 N N . GLU A 1 82 ? 9.366 -15.843 -16.054 1.00 92.88 82 GLU A N 1
ATOM 622 C CA . GLU A 1 82 ? 9.097 -16.642 -17.250 1.00 92.88 82 GLU A CA 1
ATOM 623 C C . GLU A 1 82 ? 8.642 -15.803 -18.456 1.00 92.88 82 GLU A C 1
ATOM 625 O O . GLU A 1 82 ? 8.643 -14.579 -18.441 1.00 92.88 82 GLU A O 1
ATOM 630 N N . GLY A 1 83 ? 8.260 -16.456 -19.559 1.00 90.25 83 GLY A N 1
ATOM 631 C CA . GLY A 1 83 ? 7.933 -15.778 -20.821 1.00 90.25 83 GLY A CA 1
ATOM 632 C C . GLY A 1 83 ? 6.760 -14.787 -20.754 1.00 90.25 83 GLY A C 1
ATOM 633 O O . GLY A 1 83 ? 6.681 -13.899 -21.604 1.00 90.25 83 GLY A O 1
ATOM 634 N N . SER A 1 84 ? 5.875 -14.907 -19.759 1.00 89.75 84 SER A N 1
ATOM 635 C CA . SER A 1 84 ? 4.788 -13.952 -19.509 1.00 89.75 84 SER A CA 1
ATOM 636 C C . SER A 1 84 ? 5.249 -12.641 -18.872 1.00 89.75 84 SER A C 1
ATOM 638 O O . SER A 1 84 ? 4.479 -11.677 -18.867 1.00 89.75 84 SER A O 1
ATOM 640 N N . ASP A 1 85 ? 6.477 -12.589 -18.353 1.00 92.31 85 ASP A N 1
ATOM 641 C CA . ASP A 1 85 ? 7.031 -11.384 -17.754 1.00 92.31 85 ASP A CA 1
ATOM 642 C C . ASP A 1 85 ? 7.513 -10.382 -18.787 1.00 92.31 85 ASP A C 1
ATOM 644 O O . ASP A 1 85 ? 7.926 -10.716 -19.906 1.00 92.31 85 ASP A O 1
ATOM 648 N N . ALA A 1 86 ? 7.445 -9.114 -18.395 1.00 92.38 86 ALA A N 1
ATOM 649 C CA . ALA A 1 86 ? 7.942 -8.035 -19.218 1.00 92.38 86 ALA A CA 1
ATOM 650 C C . ALA A 1 86 ? 9.470 -8.057 -19.264 1.00 92.38 86 ALA A C 1
ATOM 652 O O . ALA A 1 86 ? 10.150 -8.214 -18.254 1.00 92.38 86 ALA A O 1
ATOM 653 N N . GLU A 1 87 ? 10.002 -7.837 -20.459 1.00 94.50 87 GLU A N 1
ATOM 654 C CA . GLU A 1 87 ? 11.429 -7.611 -20.642 1.00 94.50 87 GLU A CA 1
ATOM 655 C C . GLU A 1 87 ? 11.828 -6.245 -20.067 1.00 94.50 87 GLU A C 1
ATOM 657 O O . GLU A 1 87 ? 11.033 -5.298 -20.061 1.00 94.50 87 GLU A O 1
ATOM 662 N N . ASN A 1 88 ? 13.081 -6.118 -19.640 1.00 93.25 88 ASN A N 1
ATOM 663 C CA . ASN A 1 88 ? 13.645 -4.911 -19.030 1.00 93.25 88 ASN A CA 1
ATOM 664 C C . ASN A 1 88 ? 13.356 -3.632 -19.835 1.00 93.25 88 ASN A C 1
ATOM 666 O O . ASN A 1 88 ? 12.996 -2.595 -19.279 1.00 93.25 88 ASN A O 1
ATOM 670 N N . GLY A 1 89 ? 13.439 -3.706 -21.168 1.00 92.31 89 GLY A N 1
ATOM 671 C CA . GLY A 1 89 ? 13.155 -2.577 -22.054 1.00 92.31 89 GLY A CA 1
ATOM 672 C C . GLY A 1 89 ? 11.707 -2.080 -21.983 1.00 92.31 89 GLY A C 1
ATOM 673 O O . GLY A 1 89 ? 11.465 -0.888 -22.169 1.00 92.31 89 GLY A O 1
ATOM 674 N N . VAL A 1 90 ? 10.752 -2.963 -21.678 1.00 92.81 90 VAL A N 1
ATOM 675 C CA . VAL A 1 90 ? 9.334 -2.613 -21.489 1.00 92.81 90 VAL A CA 1
ATOM 676 C C . VAL A 1 90 ? 9.118 -1.922 -20.142 1.00 92.81 90 VAL A C 1
ATOM 678 O O . VAL A 1 90 ? 8.226 -1.080 -20.026 1.00 92.81 90 VAL A O 1
ATOM 681 N N . LEU A 1 91 ? 9.931 -2.248 -19.133 1.00 92.25 91 LEU A N 1
ATOM 682 C CA . LEU A 1 91 ? 9.843 -1.660 -17.796 1.00 92.25 91 LEU A CA 1
ATOM 683 C C . LEU A 1 91 ? 10.346 -0.212 -17.739 1.00 92.25 91 LEU A C 1
ATOM 685 O O . LEU A 1 91 ? 9.859 0.532 -16.892 1.00 92.25 91 LEU A O 1
ATOM 689 N N . TYR A 1 92 ? 11.196 0.220 -18.681 1.00 91.12 92 TYR A N 1
ATOM 690 C CA . TYR A 1 92 ? 11.872 1.532 -18.689 1.00 91.12 92 TYR A CA 1
ATOM 691 C C . TYR A 1 92 ? 11.008 2.727 -18.246 1.00 91.12 92 TYR A C 1
ATOM 693 O O . TYR A 1 92 ? 11.486 3.597 -17.526 1.00 91.12 92 TYR A O 1
ATOM 701 N N . ASN A 1 93 ? 9.729 2.773 -18.632 1.00 89.62 93 ASN A N 1
ATOM 702 C CA . ASN A 1 93 ? 8.788 3.815 -18.202 1.00 89.62 93 ASN A CA 1
ATOM 703 C C . ASN A 1 93 ? 7.413 3.255 -17.788 1.00 89.62 93 ASN A C 1
ATOM 705 O O . ASN A 1 93 ? 6.382 3.894 -17.988 1.00 89.62 93 ASN A O 1
ATOM 709 N N . ASN A 1 94 ? 7.382 2.007 -17.317 1.00 93.56 94 ASN A N 1
ATOM 710 C CA . ASN A 1 94 ? 6.144 1.254 -17.098 1.00 93.56 94 ASN A CA 1
ATOM 711 C C . ASN A 1 94 ? 6.150 0.471 -15.772 1.00 93.56 94 ASN A C 1
ATOM 713 O O . ASN A 1 94 ? 5.324 -0.419 -15.570 1.00 93.56 94 ASN A O 1
ATOM 717 N N . ILE A 1 95 ? 7.075 0.785 -14.858 1.00 95.06 95 ILE A N 1
ATOM 718 C CA . ILE A 1 95 ? 7.179 0.097 -13.563 1.00 95.06 95 ILE A CA 1
ATOM 719 C C . ILE A 1 95 ? 5.921 0.358 -12.747 1.00 95.06 95 ILE A C 1
ATOM 721 O O . ILE A 1 95 ? 5.272 -0.585 -12.310 1.00 95.06 95 ILE A O 1
ATOM 725 N N . ALA A 1 96 ? 5.554 1.632 -12.570 1.00 95.38 96 ALA A N 1
ATOM 726 C CA . ALA A 1 96 ? 4.444 2.014 -11.702 1.00 95.38 96 ALA A CA 1
ATOM 727 C C . ALA A 1 96 ? 3.137 1.326 -12.121 1.00 95.38 96 ALA A C 1
ATOM 729 O O . ALA A 1 96 ? 2.456 0.705 -11.307 1.00 95.38 96 ALA A O 1
ATOM 730 N N . VAL A 1 97 ? 2.815 1.369 -13.413 1.00 94.19 97 VAL A N 1
ATOM 731 C CA . VAL A 1 97 ? 1.597 0.758 -13.960 1.00 94.19 97 VAL A CA 1
ATOM 732 C C . VAL A 1 97 ? 1.592 -0.753 -13.739 1.00 94.19 97 VAL A C 1
ATOM 734 O O . VAL A 1 97 ? 0.604 -1.289 -13.245 1.00 94.19 97 VAL A O 1
ATOM 737 N N . ARG A 1 98 ? 2.690 -1.446 -14.060 1.00 93.56 98 ARG A N 1
ATOM 738 C CA . ARG A 1 98 ? 2.760 -2.908 -1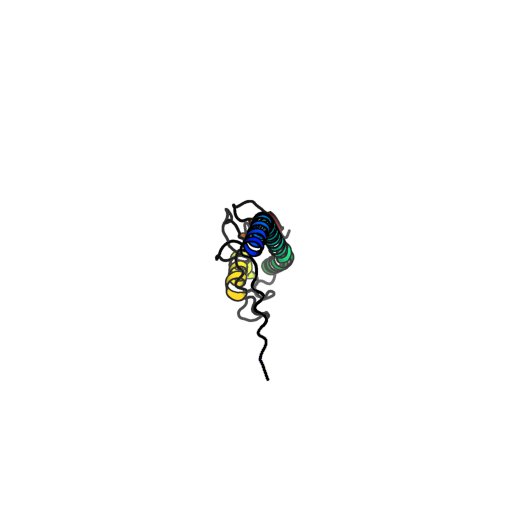3.918 1.00 93.56 98 ARG A CA 1
ATOM 739 C C . ARG A 1 98 ? 2.751 -3.356 -12.463 1.00 93.56 98 ARG A C 1
ATOM 741 O O . ARG A 1 98 ? 1.992 -4.257 -12.125 1.00 93.56 98 ARG A O 1
ATOM 748 N N . TYR A 1 99 ? 3.518 -2.686 -11.609 1.00 94.81 99 TYR A N 1
ATOM 749 C CA . TYR A 1 99 ? 3.563 -2.973 -10.179 1.00 94.81 99 TYR A CA 1
ATOM 750 C C . TYR A 1 99 ? 2.183 -2.804 -9.541 1.00 94.81 99 TYR A C 1
ATOM 752 O O . TYR A 1 99 ? 1.666 -3.720 -8.905 1.00 94.81 99 TYR A O 1
ATOM 760 N N . THR A 1 100 ? 1.539 -1.653 -9.762 1.00 95.06 100 THR A N 1
ATOM 761 C CA . THR A 1 100 ? 0.202 -1.393 -9.205 1.00 95.06 100 THR A CA 1
ATOM 762 C C . THR A 1 100 ? -0.852 -2.353 -9.752 1.00 95.06 100 THR A C 1
ATOM 764 O O . THR A 1 100 ? -1.696 -2.813 -8.984 1.00 95.06 100 THR A O 1
ATOM 767 N N . ALA A 1 101 ? -0.796 -2.707 -11.042 1.00 92.00 101 ALA A N 1
ATOM 768 C CA . ALA A 1 101 ? -1.681 -3.713 -11.619 1.00 92.00 101 ALA A CA 1
ATOM 769 C C . ALA A 1 101 ? -1.496 -5.068 -10.926 1.00 92.00 101 ALA A C 1
ATOM 771 O O . ALA A 1 101 ? -2.467 -5.589 -10.385 1.00 92.00 101 ALA A O 1
ATOM 772 N N . GLY A 1 102 ? -0.261 -5.576 -10.845 1.00 91.19 102 GLY A N 1
ATOM 773 C CA . GLY A 1 102 ? 0.049 -6.850 -10.195 1.00 91.19 102 GLY A CA 1
ATOM 774 C C . GLY A 1 102 ? -0.418 -6.898 -8.739 1.00 91.19 102 GLY A C 1
ATOM 775 O O . GLY A 1 102 ? -1.154 -7.809 -8.359 1.00 91.19 102 GLY A O 1
ATOM 776 N N . ARG A 1 103 ? -0.068 -5.892 -7.923 1.00 93.12 103 ARG A N 1
ATOM 777 C CA . ARG A 1 103 ? -0.478 -5.834 -6.505 1.00 93.12 103 ARG A CA 1
ATOM 778 C C . ARG A 1 103 ? -2.000 -5.862 -6.345 1.00 93.12 103 ARG A C 1
ATOM 780 O O . ARG A 1 103 ? -2.526 -6.54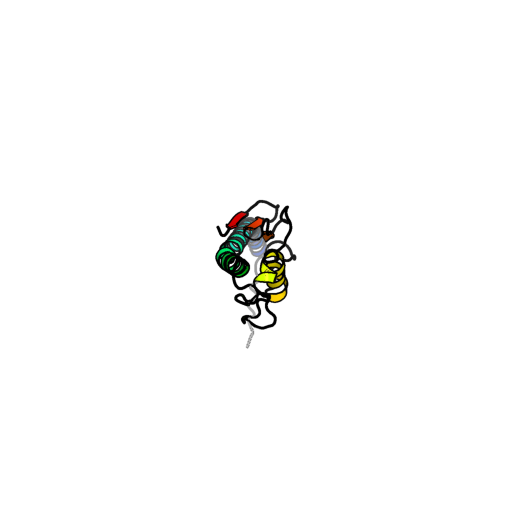1 -5.465 1.00 93.12 103 ARG A O 1
ATOM 787 N N . ASN A 1 104 ? -2.718 -5.148 -7.209 1.00 92.69 104 ASN A N 1
ATOM 788 C CA . ASN A 1 104 ? -4.170 -5.043 -7.121 1.00 92.69 104 ASN A CA 1
ATOM 789 C C . ASN A 1 104 ? -4.909 -6.261 -7.688 1.00 92.69 104 ASN A C 1
ATOM 791 O O . ASN A 1 104 ? -5.987 -6.581 -7.190 1.00 92.69 104 ASN A O 1
ATOM 795 N N . THR A 1 105 ? -4.387 -6.918 -8.728 1.00 90.19 105 THR A N 1
ATOM 796 C CA . THR A 1 105 ? -5.063 -8.059 -9.365 1.00 90.19 105 THR A CA 1
ATOM 797 C C . THR A 1 105 ? -4.680 -9.392 -8.747 1.00 90.19 105 THR A C 1
ATOM 799 O O . THR A 1 105 ? -5.542 -10.255 -8.621 1.00 90.19 105 THR A O 1
ATOM 802 N N . VAL A 1 106 ? -3.409 -9.569 -8.376 1.00 89.81 106 VAL A N 1
ATOM 803 C CA . VAL A 1 106 ? -2.887 -10.853 -7.891 1.00 89.81 106 VAL A CA 1
ATOM 804 C C . VAL A 1 106 ? -3.003 -10.955 -6.380 1.00 89.81 106 VAL A C 1
ATOM 806 O O . VAL A 1 106 ? -3.616 -11.893 -5.879 1.00 89.81 106 VAL A O 1
ATOM 809 N N . TYR A 1 107 ? -2.486 -9.966 -5.650 1.00 89.69 107 TYR A N 1
ATOM 810 C CA . TYR A 1 107 ? -2.593 -9.961 -4.187 1.00 89.69 107 TYR A CA 1
ATOM 811 C C . TYR A 1 107 ? -3.914 -9.378 -3.686 1.00 89.69 107 TYR A C 1
ATOM 813 O O . TYR A 1 107 ? -4.361 -9.711 -2.591 1.00 89.69 107 TYR A O 1
ATOM 821 N N . GLY A 1 108 ? -4.579 -8.549 -4.494 1.00 91.44 108 GLY A N 1
ATOM 822 C CA . GLY A 1 108 ? -5.873 -7.987 -4.126 1.00 91.44 108 GLY A CA 1
ATOM 823 C C . GLY A 1 108 ? -5.785 -6.973 -2.989 1.00 91.44 108 GLY A C 1
ATOM 824 O O . GLY A 1 108 ? -6.773 -6.802 -2.274 1.00 91.44 108 GLY A O 1
ATOM 825 N N . ASP A 1 109 ? -4.636 -6.308 -2.822 1.00 92.38 109 ASP A N 1
ATOM 826 C CA . ASP A 1 109 ? -4.395 -5.368 -1.727 1.00 92.38 109 ASP A CA 1
ATOM 827 C C . ASP A 1 109 ? -5.505 -4.306 -1.646 1.00 92.38 109 ASP A C 1
ATOM 829 O O . ASP A 1 109 ? -5.837 -3.635 -2.633 1.00 92.38 109 ASP A O 1
ATOM 833 N N . LYS A 1 110 ? -6.077 -4.120 -0.452 1.00 94.69 110 LYS A N 1
ATOM 834 C CA . LYS A 1 110 ? -7.152 -3.150 -0.199 1.00 94.69 110 LYS A CA 1
ATOM 835 C C . LYS A 1 110 ? -6.723 -2.060 0.763 1.00 94.69 110 LYS A C 1
ATOM 837 O O . LYS A 1 110 ? -5.904 -2.273 1.655 1.00 94.69 110 LYS A O 1
ATOM 842 N N . SER A 1 111 ? -7.339 -0.894 0.598 1.00 95.62 111 SER A N 1
ATOM 843 C CA . SER A 1 111 ? -7.236 0.178 1.579 1.00 95.62 111 SER A CA 1
ATOM 844 C C . SER A 1 111 ? -7.718 -0.300 2.961 1.00 95.62 111 SER A C 1
ATOM 846 O O . SER A 1 111 ? -8.784 -0.911 3.063 1.00 95.62 111 SER A O 1
ATOM 848 N N . PRO A 1 112 ? -7.006 0.034 4.053 1.00 95.12 112 PRO A N 1
ATOM 849 C CA . PRO A 1 112 ? -7.444 -0.284 5.414 1.00 95.12 112 PRO A CA 1
ATOM 850 C C . PRO A 1 112 ? -8.739 0.421 5.852 1.00 95.12 112 PRO A C 1
ATOM 852 O O . PRO A 1 112 ? -9.334 0.041 6.866 1.00 95.12 112 PRO A O 1
ATOM 855 N N . TRP A 1 113 ? -9.151 1.475 5.134 1.00 95.25 113 TRP A N 1
ATOM 856 C CA . TRP A 1 113 ? -10.304 2.318 5.478 1.00 95.25 113 TRP A CA 1
ATOM 857 C C . TRP A 1 113 ? -11.464 2.208 4.495 1.00 95.25 113 TRP A C 1
ATOM 859 O O . TRP A 1 113 ? -12.604 2.481 4.870 1.00 95.25 113 TRP A O 1
ATOM 869 N N . PHE A 1 114 ? -11.183 1.840 3.248 1.00 95.69 114 PHE A N 1
ATOM 870 C CA . PHE A 1 114 ? -12.137 1.908 2.150 1.00 95.69 114 PHE A CA 1
ATOM 871 C C . PHE A 1 114 ? -12.127 0.605 1.353 1.00 95.69 114 PHE A C 1
ATOM 873 O O . PHE A 1 114 ? -11.105 -0.064 1.241 1.00 95.69 114 PHE A O 1
ATOM 880 N N . ASN A 1 115 ? -13.249 0.259 0.723 1.00 94.81 115 ASN A N 1
ATOM 881 C CA . ASN A 1 115 ? -13.315 -0.908 -0.161 1.00 94.81 115 ASN A CA 1
ATOM 882 C C . ASN A 1 115 ? -12.792 -0.582 -1.576 1.00 94.81 115 ASN A C 1
ATOM 884 O O . ASN A 1 115 ? -13.498 -0.744 -2.569 1.00 94.81 115 ASN A O 1
ATOM 888 N N . ILE A 1 116 ? -11.564 -0.066 -1.657 1.00 95.00 116 ILE A N 1
ATOM 889 C CA . ILE A 1 116 ? -10.878 0.319 -2.899 1.00 95.00 116 ILE A CA 1
ATOM 890 C C . ILE A 1 116 ? -9.481 -0.321 -2.945 1.00 95.00 116 ILE A C 1
ATOM 892 O O . ILE A 1 116 ? -8.963 -0.706 -1.890 1.00 95.00 116 ILE A O 1
ATOM 896 N N . PRO A 1 117 ? -8.868 -0.467 -4.134 1.00 96.31 117 PRO A N 1
ATOM 897 C CA . PRO A 1 117 ? -7.502 -0.969 -4.250 1.00 96.31 117 PRO A CA 1
ATOM 898 C C . PRO A 1 117 ? -6.512 -0.117 -3.452 1.00 96.31 117 PRO A C 1
ATOM 900 O O . PRO A 1 117 ? -6.634 1.109 -3.408 1.00 96.31 117 PRO A O 1
ATOM 903 N N . LEU A 1 118 ? -5.542 -0.772 -2.816 1.00 96.38 118 LEU A N 1
ATOM 904 C CA . LEU A 1 118 ? -4.516 -0.096 -2.026 1.00 96.38 118 LEU A CA 1
ATOM 905 C C . LEU A 1 118 ? -3.586 0.729 -2.913 1.00 96.38 118 LEU A C 1
ATOM 907 O O . LEU A 1 118 ? -3.280 1.869 -2.580 1.00 96.38 118 LEU A O 1
ATOM 911 N N . TRP A 1 119 ? -3.140 0.155 -4.028 1.00 97.00 119 TRP A N 1
ATOM 912 C CA . TRP A 1 119 ? -2.154 0.769 -4.907 1.00 97.00 119 TRP A CA 1
ATOM 913 C C . TRP A 1 119 ? -2.828 1.536 -6.036 1.00 97.00 119 TRP A C 1
ATOM 915 O O . TRP A 1 119 ? -3.788 1.060 -6.640 1.00 97.00 119 TRP A O 1
ATOM 925 N N . ASN A 1 120 ? -2.328 2.723 -6.356 1.00 96.12 120 ASN A N 1
ATOM 926 C CA . ASN A 1 120 ? -2.830 3.514 -7.475 1.00 96.12 120 ASN A CA 1
ATOM 927 C C . ASN A 1 120 ? -1.739 4.397 -8.085 1.00 96.12 120 ASN A C 1
ATOM 929 O O . ASN A 1 120 ? -0.636 4.487 -7.561 1.00 96.12 120 ASN A O 1
ATOM 933 N N . LEU A 1 121 ? -2.067 5.038 -9.204 1.00 96.62 121 LEU A N 1
ATOM 934 C CA . LEU A 1 121 ? -1.140 5.845 -10.000 1.00 96.62 121 LEU A CA 1
ATOM 935 C C . LEU A 1 121 ? -1.405 7.356 -9.890 1.00 96.62 121 LEU A C 1
ATOM 937 O O . LEU A 1 121 ? -0.849 8.129 -10.666 1.00 96.62 121 LEU A O 1
ATOM 941 N N . ASN A 1 122 ? -2.308 7.790 -9.005 1.00 95.62 122 ASN A N 1
ATOM 942 C CA . ASN A 1 122 ? -2.793 9.170 -9.011 1.00 95.62 122 ASN A CA 1
ATOM 943 C C . ASN A 1 122 ? -1.819 10.120 -8.305 1.00 95.62 122 ASN A C 1
ATOM 945 O O . ASN A 1 122 ? -1.403 9.872 -7.174 1.00 95.62 122 ASN A O 1
ATOM 949 N N . ASP A 1 123 ? -1.523 11.248 -8.943 1.00 90.38 123 ASP A N 1
ATOM 950 C CA . ASP A 1 123 ? -0.894 12.420 -8.328 1.00 90.38 123 ASP A CA 1
ATOM 951 C C . ASP A 1 123 ? -1.796 13.626 -8.666 1.00 90.38 123 ASP A C 1
ATOM 953 O O . ASP A 1 123 ? -1.851 14.019 -9.834 1.00 90.38 123 ASP A O 1
ATOM 957 N N . PRO A 1 124 ? -2.601 14.155 -7.721 1.00 90.94 124 PRO A N 1
ATOM 958 C CA . PRO A 1 124 ? -2.516 13.960 -6.273 1.00 90.94 124 PRO A CA 1
ATOM 959 C C . PRO A 1 124 ? -3.007 12.579 -5.785 1.00 90.94 124 PRO A C 1
ATOM 961 O O . PRO A 1 124 ? -3.899 11.983 -6.394 1.00 90.94 124 PRO A O 1
ATOM 964 N N . PRO A 1 125 ? -2.452 12.068 -4.668 1.00 93.44 125 PRO A N 1
ATOM 965 C CA . PRO A 1 125 ? -2.788 10.754 -4.127 1.00 93.44 125 PRO A CA 1
ATOM 966 C C . PRO A 1 125 ? -4.216 10.699 -3.563 1.00 93.44 125 PRO A C 1
ATOM 968 O O . PRO A 1 125 ? -4.693 11.640 -2.927 1.00 93.44 125 PRO A O 1
ATOM 971 N N . ILE A 1 126 ? -4.889 9.560 -3.746 1.00 95.75 126 ILE A N 1
AT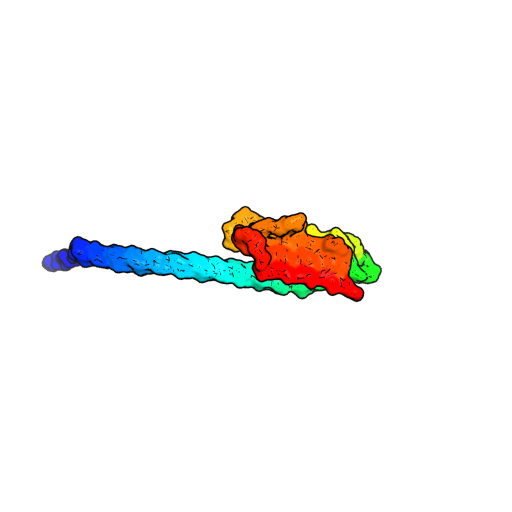OM 972 C CA . ILE A 1 126 ? -6.231 9.310 -3.196 1.00 95.75 126 ILE A CA 1
ATOM 973 C C . ILE A 1 126 ? -6.126 9.028 -1.685 1.00 95.75 126 ILE A C 1
ATOM 975 O O . ILE A 1 126 ? -5.223 8.295 -1.282 1.00 95.75 126 ILE A O 1
ATOM 979 N N . PRO A 1 127 ? -7.028 9.543 -0.828 1.00 96.56 127 PRO A N 1
ATOM 980 C CA . PRO A 1 127 ? -7.041 9.219 0.599 1.00 96.56 127 PRO A CA 1
ATOM 981 C C . PRO A 1 127 ? -7.117 7.716 0.897 1.00 96.56 127 PRO A C 1
ATOM 983 O O . PRO A 1 127 ? -7.885 6.979 0.281 1.00 96.56 127 PRO A O 1
ATOM 986 N N . GLY A 1 128 ? -6.350 7.270 1.890 1.00 96.06 128 GLY A N 1
ATOM 987 C CA . GLY A 1 128 ? -6.327 5.892 2.372 1.00 96.06 128 GLY A CA 1
ATOM 988 C C . GLY A 1 128 ? -5.648 4.898 1.431 1.00 96.06 128 GLY A C 1
ATOM 989 O O . GLY A 1 128 ? -5.924 3.702 1.533 1.00 96.06 128 GLY A O 1
ATOM 990 N N . THR A 1 129 ? -4.801 5.363 0.513 1.00 97.12 129 THR A N 1
ATOM 991 C CA . THR A 1 129 ? -4.151 4.528 -0.509 1.00 97.12 129 THR A CA 1
ATOM 992 C C . THR A 1 129 ? -2.651 4.811 -0.597 1.00 97.12 129 THR A C 1
ATOM 994 O O . THR A 1 129 ? -2.153 5.786 -0.033 1.00 97.12 129 THR A O 1
ATOM 997 N N . ILE A 1 130 ? -1.927 3.955 -1.318 1.00 97.31 130 ILE A N 1
ATOM 998 C CA . ILE A 1 130 ? -0.532 4.162 -1.700 1.00 97.31 130 ILE A CA 1
ATOM 999 C C . ILE A 1 130 ? -0.496 4.536 -3.179 1.00 97.31 130 ILE A C 1
ATOM 1001 O O . ILE A 1 130 ? -0.847 3.735 -4.047 1.00 97.31 130 ILE A O 1
ATOM 1005 N N . SER A 1 131 ? -0.072 5.762 -3.464 1.00 97.19 131 SER A N 1
ATOM 1006 C CA . SER A 1 131 ? 0.214 6.202 -4.822 1.00 97.19 131 SER A CA 1
ATOM 1007 C C . SER A 1 131 ? 1.657 5.871 -5.184 1.00 97.19 131 SER A C 1
ATOM 1009 O O . SER A 1 131 ? 2.581 6.225 -4.449 1.00 97.19 131 SER A O 1
ATOM 1011 N N . LEU A 1 132 ? 1.841 5.195 -6.313 1.00 97.44 132 LEU A N 1
ATOM 1012 C CA . LEU A 1 132 ? 3.130 4.931 -6.933 1.00 97.44 132 LEU A CA 1
ATOM 1013 C C . LEU A 1 132 ? 3.150 5.631 -8.289 1.00 97.44 132 LEU A C 1
ATOM 1015 O O . LEU A 1 132 ? 2.392 5.276 -9.189 1.00 97.44 132 LEU A O 1
ATOM 1019 N N . THR A 1 133 ? 4.044 6.599 -8.454 1.00 96.56 133 THR A N 1
ATOM 1020 C CA . THR A 1 133 ? 4.246 7.289 -9.729 1.00 96.56 133 THR A CA 1
ATOM 1021 C C . THR A 1 133 ? 5.685 7.154 -10.205 1.00 96.56 133 THR A C 1
ATOM 1023 O O . THR A 1 133 ? 6.604 6.924 -9.419 1.00 96.56 133 THR A O 1
ATOM 1026 N N . GLN A 1 134 ? 5.885 7.272 -11.519 1.00 95.25 134 GLN A N 1
ATOM 1027 C CA . GLN A 1 134 ? 7.199 7.223 -12.162 1.00 95.25 134 GLN A CA 1
ATOM 1028 C C . GLN A 1 134 ? 7.462 8.563 -12.865 1.00 95.25 134 GLN A C 1
ATOM 1030 O O . GLN A 1 134 ? 7.151 8.702 -14.047 1.00 95.25 134 GLN A O 1
ATOM 1035 N N . PRO A 1 135 ? 7.983 9.584 -12.153 1.00 92.81 135 PRO A N 1
ATOM 1036 C CA . PRO A 1 135 ? 8.239 10.900 -12.743 1.00 92.81 135 PRO A CA 1
ATOM 1037 C C . PRO A 1 135 ? 9.315 10.884 -13.836 1.00 92.81 135 PRO A C 1
ATOM 1039 O O . PRO A 1 135 ? 9.336 11.760 -14.695 1.00 92.81 135 PRO A O 1
ATOM 1042 N N . ALA A 1 136 ? 10.234 9.918 -13.782 1.00 92.50 136 ALA A N 1
ATOM 1043 C CA . ALA A 1 136 ? 11.270 9.709 -14.783 1.00 92.50 136 ALA A CA 1
ATOM 1044 C C . ALA A 1 136 ? 11.612 8.212 -14.874 1.00 92.50 136 ALA A C 1
ATOM 1046 O O . ALA A 1 136 ? 11.415 7.491 -13.896 1.00 92.50 136 ALA A O 1
ATOM 1047 N N . PRO A 1 137 ? 12.206 7.733 -15.982 1.00 90.94 137 PRO A N 1
ATOM 1048 C CA . PRO A 1 137 ? 12.598 6.329 -16.123 1.00 90.94 137 PRO A CA 1
ATOM 1049 C C . PRO A 1 137 ? 13.470 5.792 -14.982 1.00 90.94 137 PRO A C 1
ATOM 1051 O O . PRO A 1 137 ? 13.335 4.640 -14.590 1.00 90.94 137 PRO A O 1
ATOM 1054 N N . SER A 1 138 ? 14.324 6.646 -14.411 1.00 92.19 138 SER A N 1
ATOM 1055 C CA . SER A 1 138 ? 15.220 6.317 -13.299 1.00 92.19 138 SER A CA 1
ATOM 1056 C C . SER A 1 138 ? 14.697 6.729 -11.920 1.00 92.19 138 SER A C 1
ATOM 1058 O O . SER A 1 138 ? 15.462 6.691 -10.956 1.00 92.19 138 SER A O 1
ATOM 1060 N N . LYS A 1 139 ? 13.429 7.156 -11.804 1.00 94.31 139 LYS A N 1
ATOM 1061 C CA . LYS A 1 139 ? 12.857 7.659 -10.548 1.00 94.31 139 LYS A CA 1
ATOM 1062 C C . LYS A 1 139 ? 11.436 7.166 -10.304 1.00 94.31 139 LYS A C 1
ATOM 1064 O O . LYS A 1 139 ? 10.565 7.313 -11.155 1.00 94.31 139 LYS A O 1
ATOM 1069 N N . LEU A 1 140 ? 11.189 6.683 -9.093 1.00 96.62 140 LEU A N 1
ATOM 1070 C CA . LEU A 1 140 ? 9.863 6.340 -8.587 1.00 96.62 140 LEU A CA 1
ATOM 1071 C C . LEU A 1 140 ? 9.557 7.185 -7.357 1.00 96.62 140 LEU A C 1
ATOM 1073 O O . LEU A 1 140 ? 10.443 7.442 -6.546 1.00 96.62 140 LEU A O 1
ATOM 1077 N N . LYS A 1 141 ? 8.298 7.579 -7.212 1.00 95.88 141 LYS A N 1
ATOM 1078 C CA . LYS A 1 141 ? 7.778 8.304 -6.056 1.00 95.88 141 LYS A CA 1
ATOM 1079 C C . LYS A 1 141 ? 6.665 7.472 -5.441 1.00 95.88 141 LYS A C 1
ATOM 1081 O O . LYS A 1 141 ? 5.738 7.066 -6.141 1.00 95.88 141 LYS A O 1
ATOM 1086 N N . VAL A 1 142 ? 6.761 7.227 -4.139 1.00 97.44 142 VAL A N 1
ATOM 1087 C CA . VAL A 1 142 ? 5.746 6.504 -3.369 1.00 97.44 142 VAL A CA 1
ATOM 1088 C C . VAL A 1 142 ? 5.180 7.429 -2.308 1.00 97.44 142 VAL A C 1
ATOM 1090 O O . VAL A 1 142 ? 5.929 8.019 -1.527 1.00 97.44 142 VAL A O 1
ATOM 1093 N N . VAL A 1 143 ? 3.855 7.549 -2.269 1.00 97.31 143 VAL A N 1
ATOM 1094 C CA . VAL A 1 143 ? 3.130 8.381 -1.304 1.00 97.31 143 VAL A CA 1
ATOM 1095 C C . VAL A 1 143 ? 1.998 7.572 -0.688 1.00 97.31 143 VAL A C 1
ATOM 1097 O O . VAL A 1 143 ? 1.021 7.251 -1.359 1.00 97.31 143 VAL A O 1
ATOM 1100 N N . ALA A 1 144 ? 2.110 7.265 0.599 1.00 97.38 144 ALA A N 1
ATOM 1101 C CA . ALA A 1 144 ? 1.062 6.625 1.378 1.00 97.38 144 ALA A CA 1
ATOM 1102 C C . ALA A 1 144 ? 0.245 7.678 2.132 1.00 97.38 144 ALA A C 1
ATOM 1104 O O . ALA A 1 144 ? 0.802 8.498 2.873 1.00 97.38 144 ALA A O 1
ATOM 1105 N N . THR A 1 145 ? -1.075 7.638 1.973 1.00 97.38 145 THR A N 1
ATOM 1106 C CA . THR A 1 145 ? -1.998 8.587 2.603 1.00 97.38 145 THR A CA 1
ATOM 1107 C C . THR A 1 145 ? -2.924 7.908 3.604 1.00 97.38 145 THR A C 1
ATOM 1109 O O . THR A 1 145 ? -3.292 6.738 3.476 1.00 97.38 145 THR A O 1
ATOM 1112 N N . GLY A 1 146 ? -3.314 8.659 4.629 1.00 96.19 146 GLY A N 1
ATOM 1113 C CA . GLY A 1 146 ? -4.309 8.236 5.602 1.00 96.19 146 GLY A CA 1
ATOM 1114 C C . GLY A 1 146 ? -5.731 8.544 5.160 1.00 96.19 146 GLY A C 1
ATOM 1115 O O . GLY A 1 146 ? -5.974 9.049 4.060 1.00 96.19 146 GLY A O 1
ATOM 1116 N N . LYS A 1 147 ? -6.687 8.221 6.035 1.00 95.06 147 LYS A N 1
ATOM 1117 C CA . LYS A 1 147 ? -8.128 8.300 5.756 1.00 95.06 147 LYS A CA 1
ATOM 1118 C C . LYS A 1 147 ? -8.576 9.666 5.225 1.00 95.06 147 LYS A C 1
ATOM 1120 O O . LYS A 1 147 ? -9.482 9.713 4.398 1.00 95.06 147 LYS A O 1
ATOM 1125 N N . ASN A 1 148 ? -7.962 10.754 5.688 1.00 94.50 148 ASN A N 1
ATOM 1126 C CA . ASN A 1 148 ? -8.356 12.120 5.343 1.00 94.50 148 ASN A CA 1
ATOM 1127 C C . ASN A 1 148 ? -7.424 12.754 4.294 1.00 94.50 148 ASN A C 1
ATOM 1129 O O . ASN A 1 148 ? -7.506 13.956 4.055 1.00 94.50 148 ASN A O 1
ATOM 1133 N N . GLY A 1 149 ? -6.545 11.965 3.668 1.00 93.19 149 GLY A N 1
ATOM 1134 C CA . GLY A 1 149 ? -5.586 12.441 2.669 1.00 93.19 149 GLY A CA 1
ATOM 1135 C C . GLY A 1 149 ? -4.292 12.998 3.264 1.00 93.19 149 GLY A C 1
ATOM 1136 O O . GLY A 1 149 ? -3.452 13.503 2.524 1.00 93.19 149 GLY A O 1
ATOM 1137 N N . GLU A 1 150 ? -4.095 12.897 4.580 1.00 95.00 150 GLU A N 1
ATOM 1138 C CA . GLU A 1 150 ? -2.823 13.235 5.205 1.00 95.00 150 GLU A CA 1
ATOM 1139 C C . GLU A 1 150 ? -1.717 12.304 4.703 1.00 95.00 150 GLU A C 1
ATOM 1141 O O . GLU A 1 150 ? -1.913 11.092 4.612 1.00 95.00 150 GLU A O 1
ATOM 1146 N N . ILE A 1 151 ? -0.543 12.850 4.390 1.00 95.69 151 ILE A N 1
ATOM 1147 C CA . ILE A 1 151 ? 0.608 12.030 4.010 1.00 95.69 151 ILE A CA 1
ATOM 1148 C C . ILE A 1 151 ? 1.124 11.342 5.274 1.00 95.69 151 ILE A C 1
ATOM 1150 O O . ILE A 1 151 ? 1.580 11.999 6.208 1.00 95.69 151 ILE A O 1
ATOM 1154 N N . ILE A 1 152 ? 1.042 10.013 5.300 1.00 94.94 152 ILE A N 1
ATOM 1155 C CA . ILE A 1 152 ? 1.586 9.191 6.385 1.00 94.94 152 ILE A CA 1
ATOM 1156 C C . ILE A 1 152 ? 3.075 8.959 6.140 1.00 94.94 152 ILE A C 1
ATOM 1158 O O . ILE A 1 152 ? 3.895 9.035 7.053 1.00 94.94 152 ILE A O 1
ATOM 1162 N N . THR A 1 153 ? 3.436 8.622 4.905 1.0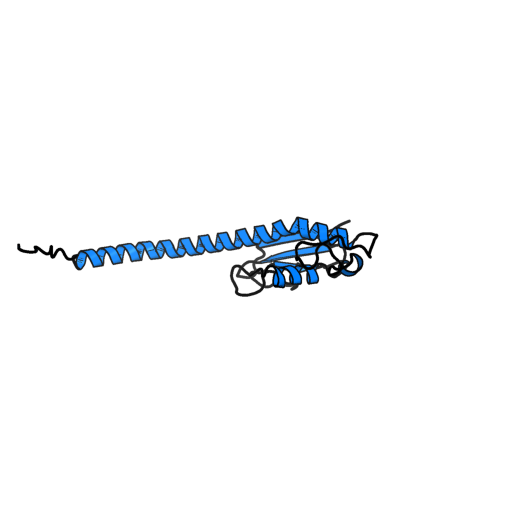0 95.75 153 THR A N 1
ATOM 1163 C CA . THR A 1 153 ? 4.813 8.312 4.522 1.00 95.75 153 THR A CA 1
ATOM 1164 C C . THR A 1 153 ? 5.003 8.636 3.051 1.00 95.75 153 THR A C 1
ATOM 1166 O O . THR A 1 153 ? 4.146 8.329 2.227 1.00 95.75 153 THR A O 1
ATOM 1169 N N . GLN A 1 154 ? 6.136 9.245 2.721 1.00 95.56 154 GLN A N 1
ATOM 1170 C CA . GLN A 1 154 ? 6.533 9.517 1.349 1.00 95.56 154 GLN A CA 1
ATOM 1171 C C . GLN A 1 154 ? 8.029 9.272 1.206 1.00 95.56 154 GLN A C 1
ATOM 1173 O O . GLN A 1 154 ? 8.809 9.662 2.076 1.00 95.56 154 GLN A O 1
ATOM 1178 N N . TYR A 1 155 ? 8.423 8.651 0.101 1.00 95.38 155 TYR A N 1
ATOM 1179 C CA . TYR A 1 155 ? 9.823 8.524 -0.276 1.00 95.38 155 TYR A CA 1
ATOM 1180 C C . TYR A 1 155 ? 9.970 8.418 -1.792 1.00 95.38 155 TYR A C 1
ATOM 1182 O O . TYR A 1 155 ? 9.067 7.966 -2.497 1.00 95.38 155 TYR A O 1
ATOM 1190 N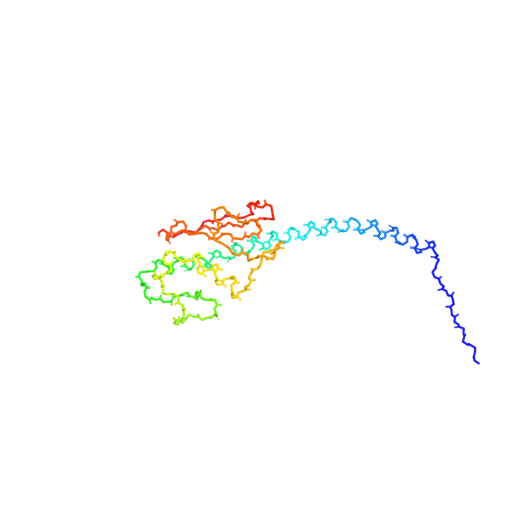 N . ASP A 1 156 ? 11.155 8.789 -2.263 1.00 94.38 156 ASP A N 1
ATOM 1191 C CA . ASP A 1 156 ? 11.562 8.621 -3.649 1.00 94.38 156 ASP A CA 1
ATOM 1192 C C . ASP A 1 156 ? 12.616 7.514 -3.746 1.00 94.38 156 ASP A C 1
ATOM 1194 O O . ASP A 1 156 ? 13.455 7.333 -2.856 1.00 94.38 156 ASP A O 1
ATOM 1198 N N . ILE A 1 157 ? 12.573 6.763 -4.839 1.00 94.31 157 ILE A N 1
ATOM 1199 C CA . ILE A 1 157 ? 13.603 5.805 -5.231 1.00 94.31 157 ILE A CA 1
ATOM 1200 C C . ILE A 1 157 ? 14.225 6.349 -6.506 1.00 94.31 157 ILE A C 1
ATOM 1202 O O . ILE A 1 157 ? 13.524 6.746 -7.435 1.00 94.31 157 ILE A O 1
ATOM 1206 N N . SER A 1 158 ? 15.548 6.415 -6.552 1.00 90.44 158 SER A N 1
ATOM 1207 C CA . SER A 1 158 ? 16.276 6.850 -7.737 1.00 90.44 158 SER A CA 1
ATOM 1208 C C . SER A 1 158 ? 17.549 6.034 -7.882 1.00 90.44 158 SER A C 1
ATOM 1210 O O . SER A 1 158 ? 18.196 5.720 -6.883 1.00 90.44 158 SER A O 1
ATOM 1212 N N . VAL A 1 159 ? 17.898 5.710 -9.122 1.00 84.44 159 VAL A N 1
ATOM 1213 C CA . VAL A 1 159 ? 19.194 5.126 -9.485 1.00 84.44 159 VAL A CA 1
ATOM 1214 C C . VAL A 1 159 ? 19.961 6.191 -10.267 1.00 84.44 159 VAL A C 1
ATOM 1216 O O . VAL A 1 159 ? 19.381 6.845 -11.140 1.00 84.44 159 VAL A O 1
ATOM 1219 N N . TYR A 1 160 ? 21.220 6.409 -9.886 1.00 68.69 160 TYR A N 1
ATOM 1220 C CA . TYR A 1 160 ? 22.131 7.376 -10.506 1.00 68.69 160 TYR A CA 1
ATOM 1221 C C . TYR A 1 160 ? 23.036 6.697 -11.526 1.00 68.69 160 TYR A C 1
ATOM 1223 O O . TYR A 1 160 ? 23.464 5.555 -11.246 1.00 68.69 160 TYR A O 1
#

Foldseek 3Di:
DDDDDPPDDDDPVNVVVVVVVVVVVVVVVVVVVVVVLQVVLLVVLVCVQVVCQVVLLVLLVQLPDPQQQDQDDDLLPPPDGDPPGHGSVVSLQCVLVSVQCNCCPPVVDAQSVDRDHQEDQDVVDDESHWHWHDPHSFKIKIFGHHNVRHTSDIDMGGDD

Secondary structure (DSSP, 8-state):
--------PPPHHHHHHHHHHHHHHHHHHHHHHHHHHHHHHHHHHHHHHHHHHHHHHHHHHHHT-S-TT---S-SS-SSS-STTSPPHHHHTTTHHHHHHHHIIIII--B-SSSSSBSEE--SSPPTTSEEEEEEETTEEEEEEE-TTS-EEEEEEEE--